Protein AF-A0A949NCW7-F1 (afdb_monomer_lite)

Radius of gyration: 15.25 Å; chains: 1; bounding box: 34×42×37 Å

Secondary structure (DSSP, 8-state):
-EEEEEE-TTSTT-BTTEEEEEE-TTT--EEE--STHHHHHHHGGGSS--TT--PPTTPPPPP-TT----------

pLDDT: mean 80.1, std 17.21, range [43.91, 96.94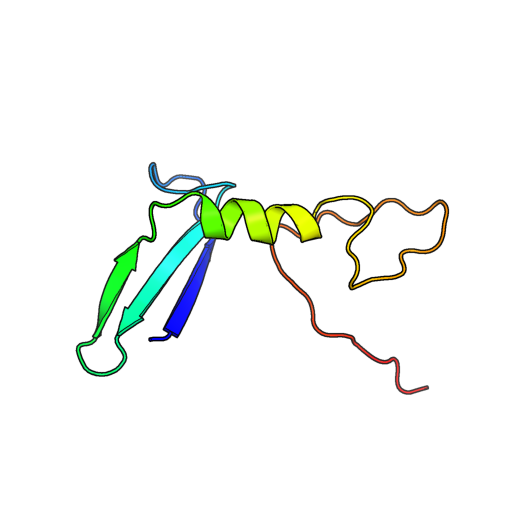]

Structure (mmCIF, N/CA/C/O backbone):
data_AF-A0A949NCW7-F1
#
_entry.id   AF-A0A949NCW7-F1
#
loop_
_atom_site.group_PDB
_atom_site.id
_atom_site.type_symbol
_atom_site.label_atom_id
_atom_site.label_alt_id
_atom_site.label_comp_id
_atom_site.label_asym_id
_atom_site.label_entity_id
_atom_site.label_seq_id
_atom_site.pdbx_PDB_ins_code
_atom_site.Cartn_x
_atom_site.Cartn_y
_atom_site.Cartn_z
_atom_site.occupancy
_atom_site.B_iso_or_equiv
_atom_site.auth_seq_id
_atom_site.auth_comp_id
_atom_site.auth_asym_id
_atom_site.auth_atom_id
_atom_site.pdbx_PDB_model_num
ATOM 1 N N . MET A 1 1 ? -4.266 -6.819 14.007 1.00 80.31 1 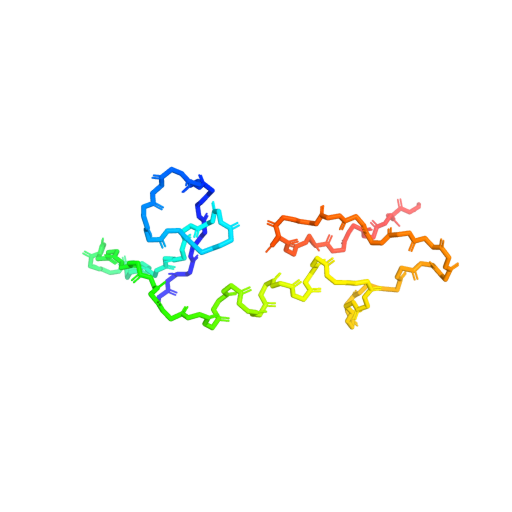MET A N 1
ATOM 2 C CA . MET A 1 1 ? -4.318 -5.800 12.944 1.00 80.31 1 MET A CA 1
ATOM 3 C C . MET A 1 1 ? -4.199 -6.526 11.620 1.00 80.31 1 MET A C 1
ATOM 5 O O . MET A 1 1 ? -3.369 -7.422 11.540 1.00 80.31 1 MET A O 1
ATOM 9 N N . ARG A 1 2 ? -5.049 -6.226 10.639 1.00 90.12 2 ARG A N 1
ATOM 10 C CA . ARG A 1 2 ? -4.907 -6.719 9.263 1.00 90.12 2 ARG A CA 1
ATOM 11 C C . ARG A 1 2 ? -4.452 -5.564 8.383 1.00 90.12 2 ARG A C 1
ATOM 13 O O . ARG A 1 2 ? -4.911 -4.446 8.597 1.00 90.12 2 ARG A O 1
ATOM 20 N N . LEU A 1 3 ? -3.561 -5.848 7.443 1.00 92.44 3 LEU A N 1
ATOM 21 C CA . LEU A 1 3 ? -3.154 -4.906 6.406 1.00 92.44 3 LEU A CA 1
ATOM 22 C C . LEU A 1 3 ? -3.968 -5.192 5.146 1.00 92.44 3 LEU A C 1
ATOM 24 O O . LEU A 1 3 ? -4.295 -6.350 4.877 1.00 92.44 3 LEU A O 1
ATOM 28 N N . GLY A 1 4 ? -4.313 -4.146 4.408 1.00 93.25 4 GLY A N 1
ATOM 29 C CA . GLY A 1 4 ? -5.052 -4.244 3.157 1.00 93.25 4 GLY A CA 1
ATOM 30 C C . GLY A 1 4 ? -4.591 -3.190 2.161 1.00 93.25 4 GLY A C 1
ATOM 31 O O . GLY A 1 4 ? -4.066 -2.148 2.546 1.00 93.25 4 GLY A O 1
ATOM 32 N N . MET A 1 5 ? -4.804 -3.482 0.883 1.00 94.94 5 MET A N 1
ATOM 33 C CA . MET A 1 5 ? -4.519 -2.582 -0.228 1.00 94.94 5 MET A CA 1
ATOM 34 C C . MET A 1 5 ? -5.685 -2.607 -1.213 1.00 94.94 5 MET A C 1
ATOM 36 O O . MET A 1 5 ? -6.208 -3.676 -1.531 1.00 94.94 5 MET A O 1
ATOM 40 N N . VAL A 1 6 ? -6.117 -1.429 -1.663 1.00 95.19 6 VAL A N 1
ATOM 41 C CA . VAL A 1 6 ? -7.230 -1.270 -2.612 1.00 95.19 6 VAL A CA 1
ATOM 42 C C . VAL A 1 6 ? -6.796 -0.342 -3.736 1.00 95.19 6 VAL A C 1
ATOM 44 O O . VAL A 1 6 ? -6.390 0.789 -3.478 1.00 95.19 6 VAL A O 1
ATOM 47 N N . LYS A 1 7 ? -6.905 -0.798 -4.986 1.00 96.06 7 LYS A N 1
ATOM 48 C CA . LYS A 1 7 ? -6.586 0.020 -6.158 1.00 96.06 7 LYS A CA 1
ATOM 49 C C . LYS A 1 7 ? -7.675 1.069 -6.361 1.00 96.06 7 LYS A C 1
ATOM 51 O O . LYS A 1 7 ? -8.832 0.713 -6.579 1.00 96.06 7 LYS A O 1
ATOM 56 N N . ASN A 1 8 ? -7.318 2.348 -6.264 1.00 96.19 8 ASN A N 1
ATOM 57 C CA . ASN A 1 8 ? -8.255 3.460 -6.415 1.00 96.19 8 ASN A CA 1
ATOM 58 C C . ASN A 1 8 ? -7.513 4.770 -6.727 1.00 96.19 8 ASN A C 1
ATOM 60 O O . ASN A 1 8 ? -7.351 5.626 -5.863 1.00 96.19 8 ASN A O 1
ATOM 64 N N . ALA A 1 9 ? -7.051 4.947 -7.963 1.00 95.31 9 ALA A N 1
ATOM 65 C CA . ALA A 1 9 ? -6.260 6.120 -8.346 1.00 95.31 9 ALA A CA 1
ATOM 66 C C . ALA A 1 9 ? -7.024 7.461 -8.285 1.00 95.31 9 ALA A C 1
ATOM 68 O O . ALA A 1 9 ? -6.396 8.514 -8.291 1.00 95.31 9 ALA A O 1
ATOM 69 N N . GLU A 1 10 ? -8.358 7.440 -8.223 1.00 96.94 10 GLU A N 1
ATOM 70 C CA . GLU A 1 10 ? -9.193 8.650 -8.186 1.00 96.94 10 GLU A CA 1
ATOM 71 C C . GLU A 1 10 ? -9.270 9.277 -6.790 1.00 96.94 10 GLU A C 1
ATOM 73 O O . GLU A 1 10 ? -9.683 10.429 -6.639 1.00 96.94 10 GLU A O 1
ATOM 78 N N . ARG A 1 11 ? -8.884 8.528 -5.753 1.00 94.94 11 ARG A N 1
ATOM 79 C CA . ARG A 1 11 ? -8.912 9.029 -4.385 1.00 94.94 11 ARG A CA 1
ATOM 80 C C . ARG A 1 11 ? -7.693 9.906 -4.064 1.00 94.94 11 ARG A C 1
ATOM 82 O O . ARG A 1 11 ? -6.572 9.498 -4.353 1.00 94.94 11 ARG A O 1
ATOM 89 N N . PRO A 1 12 ? -7.880 11.076 -3.415 1.00 93.69 12 PRO A N 1
ATOM 90 C CA . PRO A 1 12 ? -6.779 12.007 -3.132 1.00 93.69 12 PRO A CA 1
ATOM 91 C C . PRO A 1 12 ? -5.679 11.460 -2.217 1.00 93.69 12 PRO A C 1
ATOM 93 O O . PRO A 1 12 ? -4.556 11.947 -2.248 1.00 93.69 12 PRO A O 1
ATOM 96 N N . ASP A 1 13 ? -6.011 10.482 -1.380 1.00 93.62 13 ASP A N 1
ATOM 97 C CA . ASP A 1 13 ? -5.118 9.832 -0.419 1.00 93.62 13 ASP A CA 1
ATOM 98 C C . ASP A 1 13 ? -4.491 8.538 -0.954 1.00 93.62 13 ASP A C 1
ATOM 100 O O . ASP A 1 13 ? -3.831 7.806 -0.216 1.00 93.62 13 ASP A O 1
ATOM 104 N N . SER A 1 14 ? -4.665 8.258 -2.245 1.00 95.25 14 SER A N 1
ATOM 105 C CA . SER A 1 14 ? -3.983 7.150 -2.897 1.00 95.25 14 SER A CA 1
ATOM 106 C C . SER A 1 14 ? -2.517 7.472 -3.151 1.00 95.25 14 SER A C 1
ATOM 108 O O . SER A 1 14 ? -2.166 8.503 -3.721 1.00 95.25 14 SER A O 1
ATOM 110 N N . GLN A 1 15 ? -1.651 6.529 -2.797 1.00 93.69 15 GLN A N 1
ATOM 111 C CA . GLN A 1 15 ? -0.213 6.597 -3.029 1.00 93.69 15 GLN A CA 1
ATOM 112 C C . GLN A 1 15 ? 0.163 5.521 -4.048 1.00 93.69 15 GLN A C 1
ATOM 114 O O . GLN A 1 15 ? -0.094 4.338 -3.828 1.00 93.69 15 GLN A O 1
ATOM 119 N N . GLY A 1 16 ? 0.716 5.926 -5.195 1.00 91.12 16 GLY A N 1
ATOM 120 C CA . GLY A 1 16 ? 0.994 4.999 -6.302 1.00 91.12 16 GLY A CA 1
ATOM 121 C C . GLY A 1 16 ? -0.266 4.404 -6.949 1.00 91.12 16 GLY A C 1
ATOM 122 O O . GLY A 1 16 ? -0.193 3.353 -7.568 1.00 91.12 16 GLY A O 1
ATOM 123 N N . GLY A 1 17 ? -1.434 5.042 -6.787 1.00 94.62 17 GLY A N 1
ATOM 124 C CA . GLY A 1 17 ? -2.722 4.522 -7.274 1.00 94.62 17 GLY A CA 1
ATOM 125 C C . GLY A 1 17 ? -3.421 3.537 -6.325 1.00 94.62 17 GLY A C 1
ATOM 126 O O . GLY A 1 17 ? -4.495 3.026 -6.660 1.00 94.62 17 GLY A O 1
ATOM 127 N N . TRP A 1 18 ? -2.854 3.310 -5.136 1.00 96.50 18 TRP A N 1
ATOM 128 C CA . TRP A 1 18 ? -3.364 2.391 -4.119 1.00 96.50 18 TRP A CA 1
ATOM 129 C C . TRP A 1 18 ? -3.668 3.106 -2.799 1.00 96.50 18 TRP A C 1
ATOM 131 O O . TRP A 1 18 ? -2.926 3.987 -2.365 1.00 96.50 18 TRP A O 1
ATOM 141 N N . LEU A 1 19 ? -4.745 2.684 -2.136 1.00 96.19 19 LEU A N 1
ATOM 142 C CA . LEU A 1 19 ? -5.008 2.984 -0.731 1.00 96.19 19 LEU A CA 1
ATOM 143 C C . LEU A 1 19 ? -4.361 1.912 0.135 1.00 96.19 19 LEU A C 1
ATOM 145 O O . LEU A 1 19 ? -4.575 0.718 -0.092 1.00 96.19 19 LEU A O 1
ATOM 149 N N . TRP A 1 20 ? -3.649 2.345 1.166 1.00 95.50 20 TRP A N 1
ATOM 150 C CA . TRP A 1 20 ? -2.994 1.482 2.141 1.00 95.50 20 TRP A CA 1
ATOM 151 C C . TRP A 1 20 ? -3.810 1.509 3.426 1.00 95.50 20 TRP A C 1
ATOM 153 O O . TRP A 1 20 ? -4.137 2.580 3.926 1.00 95.50 20 TRP A O 1
ATOM 163 N N . LEU A 1 21 ? -4.216 0.348 3.936 1.00 94.81 21 LEU A N 1
ATOM 164 C CA . LEU A 1 21 ? -5.228 0.255 4.987 1.00 94.81 21 LEU A CA 1
ATOM 165 C C . LEU A 1 21 ? -4.757 -0.614 6.146 1.00 94.81 21 LEU A C 1
ATOM 167 O O . LEU A 1 21 ? -4.127 -1.659 5.963 1.00 94.81 21 LEU A O 1
ATOM 171 N N . THR A 1 22 ? -5.174 -0.231 7.347 1.00 93.38 22 THR A N 1
ATOM 172 C CA . THR A 1 22 ? -5.157 -1.101 8.522 1.00 93.38 22 THR A CA 1
ATOM 173 C C . THR A 1 22 ? -6.585 -1.328 9.000 1.00 93.38 22 THR A C 1
ATOM 175 O O . THR A 1 22 ? -7.383 -0.394 9.051 1.00 93.38 22 THR A O 1
ATOM 178 N N . ARG A 1 23 ? -6.920 -2.571 9.352 1.00 93.25 23 ARG A N 1
ATOM 179 C CA . ARG A 1 23 ? -8.208 -2.934 9.955 1.00 93.25 23 ARG A CA 1
ATOM 180 C C . ARG A 1 23 ? -7.994 -3.623 11.288 1.00 93.25 23 ARG A C 1
ATOM 182 O O . ARG A 1 23 ? -7.267 -4.623 11.384 1.00 93.25 23 ARG A O 1
ATOM 189 N N . ASN A 1 24 ? -8.666 -3.134 12.321 1.00 95.00 24 ASN A N 1
ATOM 190 C CA . ASN A 1 24 ? -8.745 -3.818 13.599 1.00 95.00 24 ASN A CA 1
ATOM 191 C C . ASN A 1 24 ? -9.887 -4.849 13.558 1.00 95.00 24 ASN A C 1
ATOM 193 O O . ASN A 1 24 ? -11.052 -4.470 13.601 1.00 95.00 24 ASN A O 1
ATOM 197 N N . PRO A 1 25 ? -9.600 -6.164 13.535 1.00 92.81 25 PRO A N 1
ATOM 198 C CA . PRO A 1 25 ? -10.645 -7.178 13.393 1.00 92.81 25 PRO A CA 1
ATOM 199 C C . PRO A 1 25 ? -11.542 -7.323 14.632 1.00 92.81 25 PRO A C 1
ATOM 201 O O . PRO A 1 25 ? -12.522 -8.055 14.573 1.00 92.81 25 PRO A O 1
ATOM 204 N N . ARG A 1 26 ? -11.194 -6.697 15.767 1.00 95.94 26 ARG A N 1
ATOM 205 C CA . ARG A 1 26 ? -12.008 -6.741 16.993 1.00 95.94 26 ARG A CA 1
ATOM 206 C C . ARG A 1 26 ? -13.032 -5.613 17.058 1.00 95.94 26 ARG A C 1
ATOM 208 O O . ARG A 1 26 ? -14.092 -5.811 17.634 1.00 95.94 26 ARG A O 1
ATOM 215 N N . THR A 1 27 ? -12.691 -4.442 16.525 1.00 96.3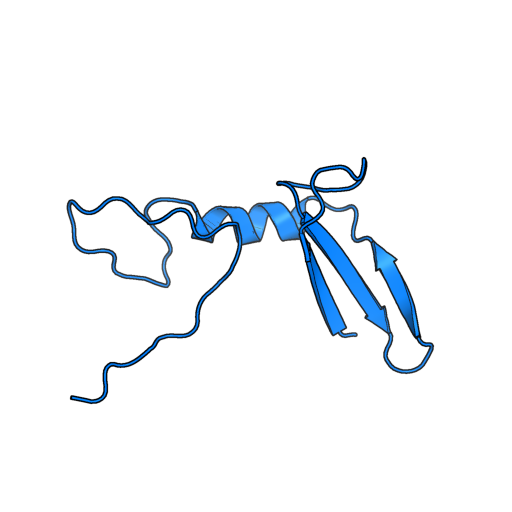1 27 THR A N 1
ATOM 216 C CA . THR A 1 27 ? -13.527 -3.230 16.593 1.00 96.31 27 THR A CA 1
ATOM 217 C C . THR A 1 27 ? -14.127 -2.842 15.249 1.00 96.31 27 THR A C 1
ATOM 219 O O . THR A 1 27 ? -14.955 -1.944 15.199 1.00 96.31 27 THR A O 1
ATOM 222 N N . ASP A 1 28 ? -13.685 -3.491 14.174 1.00 92.94 28 ASP A N 1
ATOM 223 C CA . ASP A 1 28 ? -13.985 -3.148 12.784 1.00 92.94 28 ASP A CA 1
ATOM 224 C C . ASP A 1 28 ? -13.534 -1.751 12.342 1.00 92.94 28 ASP A C 1
ATOM 226 O O . ASP A 1 28 ? -13.896 -1.268 11.276 1.00 92.94 28 ASP A O 1
ATOM 230 N N . GLU A 1 29 ? -12.690 -1.111 13.149 1.00 96.44 29 GLU A N 1
ATOM 231 C CA . GLU A 1 29 ? -12.093 0.176 12.824 1.00 96.44 29 GLU A CA 1
ATOM 232 C C . GLU A 1 29 ? -11.119 0.017 11.650 1.00 96.44 29 GLU A C 1
ATOM 234 O O . GLU A 1 29 ? -10.164 -0.768 11.722 1.00 96.44 29 GLU A O 1
ATOM 239 N N . GLU A 1 30 ? -11.356 0.787 10.590 1.00 94.69 30 GLU A N 1
ATOM 240 C CA . GLU A 1 30 ? -10.485 0.902 9.425 1.00 94.69 30 GLU A CA 1
ATOM 241 C C . GLU A 1 30 ? -9.795 2.265 9.419 1.00 94.69 30 GLU A C 1
ATOM 243 O O . GLU A 1 30 ? -10.400 3.297 9.716 1.00 94.69 30 GLU A O 1
ATOM 248 N N . LYS A 1 31 ? -8.508 2.265 9.078 1.00 94.75 31 LYS A N 1
ATOM 249 C CA . LYS A 1 31 ? -7.705 3.478 8.922 1.00 94.75 31 LYS A CA 1
ATOM 250 C C . LYS A 1 31 ? -6.913 3.418 7.639 1.00 94.75 31 LYS A C 1
ATOM 252 O O . LYS A 1 31 ? -6.283 2.399 7.353 1.00 94.75 31 LYS A O 1
ATOM 257 N N . ILE A 1 32 ? -6.910 4.537 6.927 1.00 94.44 32 ILE A N 1
ATOM 258 C CA . ILE A 1 32 ? -5.999 4.776 5.815 1.00 94.44 32 ILE A CA 1
ATOM 259 C C . ILE A 1 32 ? -4.638 5.108 6.411 1.00 94.44 32 ILE A C 1
ATOM 261 O O . ILE A 1 32 ? -4.523 5.926 7.322 1.00 94.44 32 ILE A O 1
ATOM 265 N N . PHE A 1 33 ? -3.635 4.381 5.952 1.00 90.12 33 PHE A N 1
ATOM 266 C CA . PHE A 1 33 ? -2.252 4.557 6.325 1.00 90.12 33 PHE A CA 1
ATOM 267 C C . PHE A 1 33 ? -1.666 5.627 5.405 1.00 90.12 33 PHE A C 1
ATOM 269 O O . PHE A 1 33 ? -1.514 5.406 4.208 1.00 90.12 33 PHE A O 1
ATOM 276 N N . ASP A 1 34 ? -1.413 6.804 5.963 1.00 86.06 34 ASP A N 1
ATOM 277 C CA . ASP A 1 34 ? -1.001 8.014 5.245 1.00 86.06 34 ASP A CA 1
ATOM 278 C C . ASP A 1 34 ? 0.525 8.172 5.145 1.00 86.06 34 ASP A C 1
ATOM 280 O O . ASP A 1 34 ? 1.026 9.029 4.418 1.00 86.06 34 ASP A O 1
ATOM 284 N N . SER A 1 35 ? 1.285 7.317 5.830 1.00 90.31 35 SER A N 1
ATOM 285 C CA . SER A 1 35 ? 2.739 7.264 5.708 1.00 90.31 35 SER A CA 1
ATOM 286 C C . SER A 1 35 ? 3.172 6.640 4.381 1.00 90.31 35 SER A C 1
ATOM 288 O O . SER A 1 35 ? 2.671 5.595 3.974 1.00 90.31 35 SER A O 1
ATOM 290 N N . GLU A 1 36 ? 4.212 7.215 3.775 1.00 90.88 36 GLU A N 1
ATOM 291 C CA . GLU A 1 36 ? 4.843 6.713 2.547 1.00 90.88 36 GLU A CA 1
ATOM 292 C C . GLU A 1 36 ? 5.538 5.344 2.708 1.00 90.88 36 GLU A C 1
ATOM 294 O O . GLU A 1 36 ? 6.035 4.778 1.733 1.00 90.88 36 GLU A O 1
ATOM 299 N N . TYR A 1 37 ? 5.593 4.784 3.921 1.00 90.12 37 TYR A 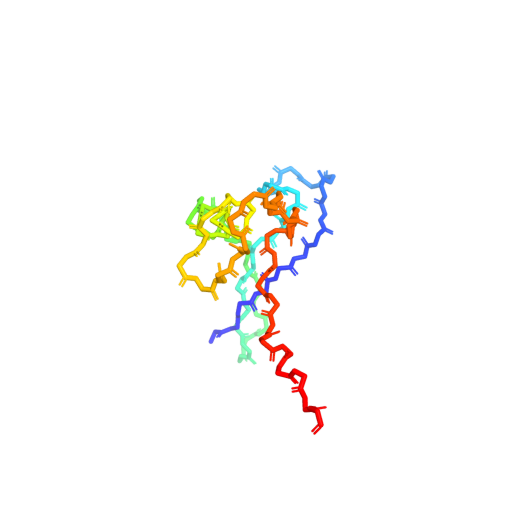N 1
ATOM 300 C CA . TYR A 1 37 ? 6.289 3.525 4.200 1.00 90.12 37 TYR A CA 1
ATOM 301 C C . TYR A 1 37 ? 5.784 2.358 3.337 1.00 90.12 37 TYR A C 1
ATOM 303 O O . TYR A 1 37 ? 6.590 1.622 2.767 1.00 90.12 37 TYR A O 1
ATOM 311 N N . CYS A 1 38 ? 4.462 2.193 3.208 1.00 91.06 38 CYS A N 1
ATOM 312 C CA . CYS A 1 38 ? 3.892 1.071 2.463 1.00 91.06 38 CYS A CA 1
ATOM 313 C C . CYS A 1 38 ? 4.155 1.189 0.958 1.00 91.06 38 CYS A C 1
ATOM 315 O O . CYS A 1 38 ? 4.655 0.241 0.357 1.00 91.06 38 CYS A O 1
ATOM 317 N N . VAL A 1 39 ? 3.891 2.360 0.367 1.00 91.62 39 VAL A N 1
ATOM 318 C CA . VAL A 1 39 ? 4.145 2.591 -1.064 1.00 91.62 39 VAL A CA 1
ATOM 319 C C . VAL A 1 39 ? 5.631 2.479 -1.399 1.00 91.62 39 VAL A C 1
ATOM 321 O O . VAL A 1 39 ? 5.972 1.892 -2.419 1.00 91.62 39 VAL A O 1
ATOM 324 N N . THR A 1 40 ? 6.517 2.959 -0.522 1.00 90.31 40 THR A N 1
ATOM 325 C CA . THR A 1 40 ? 7.967 2.882 -0.742 1.00 90.31 40 THR A CA 1
ATOM 326 C C . THR A 1 40 ? 8.444 1.438 -0.702 1.00 90.31 40 THR A C 1
ATOM 328 O O . THR A 1 40 ? 9.136 1.008 -1.607 1.00 90.31 40 THR A O 1
ATOM 331 N N . CYS A 1 41 ? 8.034 0.640 0.287 1.00 88.44 41 CYS A N 1
ATOM 332 C CA . CYS A 1 41 ? 8.445 -0.767 0.338 1.00 88.44 41 CYS A CA 1
ATOM 333 C C . CYS A 1 41 ? 7.889 -1.587 -0.837 1.00 88.44 41 CYS A C 1
ATOM 335 O O . CYS A 1 41 ? 8.535 -2.516 -1.315 1.00 88.44 41 CYS A O 1
ATOM 337 N N . HIS A 1 42 ? 6.688 -1.260 -1.312 1.00 89.56 42 HIS A N 1
ATOM 338 C CA . HIS A 1 42 ? 6.091 -1.954 -2.444 1.00 89.56 42 HIS A CA 1
ATOM 339 C C . HIS A 1 42 ? 6.571 -1.425 -3.806 1.00 89.56 42 HIS A C 1
ATOM 341 O O . HIS A 1 42 ? 6.356 -2.102 -4.807 1.00 89.56 42 HIS A O 1
ATOM 347 N N . VAL A 1 43 ? 7.232 -0.262 -3.889 1.00 87.50 43 VAL A N 1
ATOM 348 C CA . VAL A 1 43 ? 7.834 0.194 -5.156 1.00 87.50 43 VAL A CA 1
ATOM 349 C C . VAL A 1 43 ? 8.939 -0.755 -5.601 1.00 87.50 43 VAL A C 1
ATOM 351 O O . VAL A 1 43 ? 9.096 -0.984 -6.799 1.00 87.50 43 VAL A O 1
ATOM 354 N N . ASP A 1 44 ? 9.622 -1.385 -4.640 1.00 79.69 44 ASP A N 1
ATOM 355 C CA . ASP A 1 44 ? 10.708 -2.325 -4.891 1.00 79.69 44 ASP A CA 1
ATOM 356 C C . ASP A 1 44 ? 10.269 -3.446 -5.838 1.00 79.69 44 ASP A C 1
ATOM 358 O O . ASP A 1 44 ? 11.049 -3.839 -6.702 1.00 79.69 44 ASP A O 1
ATOM 362 N N . VAL A 1 45 ? 9.013 -3.924 -5.763 1.00 77.00 45 VAL A N 1
ATOM 363 C CA . VAL A 1 45 ? 8.530 -4.984 -6.673 1.00 77.00 45 VAL A CA 1
ATOM 364 C C . VAL A 1 45 ? 8.430 -4.569 -8.129 1.00 77.00 45 VAL A C 1
ATOM 366 O O . VAL A 1 45 ? 8.487 -5.428 -9.012 1.00 77.00 45 VAL A O 1
ATOM 369 N N . ASN A 1 46 ? 8.317 -3.269 -8.376 1.00 74.56 46 ASN A N 1
ATOM 370 C CA . ASN A 1 46 ? 8.290 -2.696 -9.711 1.00 74.56 46 ASN A CA 1
ATOM 371 C C . ASN A 1 46 ? 9.718 -2.421 -10.223 1.00 74.56 46 ASN A C 1
ATOM 373 O O . ASN A 1 46 ? 9.929 -2.263 -11.427 1.00 74.56 46 ASN A O 1
ATOM 377 N N . GLU A 1 47 ? 10.726 -2.389 -9.344 1.00 68.00 47 GLU A N 1
ATOM 378 C CA . GLU A 1 47 ? 12.111 -2.120 -9.726 1.00 68.00 47 GLU A CA 1
ATOM 379 C C . GLU A 1 47 ? 12.831 -3.368 -10.254 1.00 68.00 47 GLU A C 1
ATOM 381 O O . GLU A 1 47 ? 12.593 -4.496 -9.835 1.00 68.00 47 GLU A O 1
ATOM 386 N N . ARG A 1 48 ? 13.748 -3.180 -11.214 1.00 56.44 48 ARG A N 1
ATOM 387 C CA . ARG A 1 48 ? 14.370 -4.247 -12.034 1.00 56.44 48 ARG A CA 1
ATOM 388 C C . ARG A 1 48 ? 15.185 -5.308 -11.273 1.00 56.44 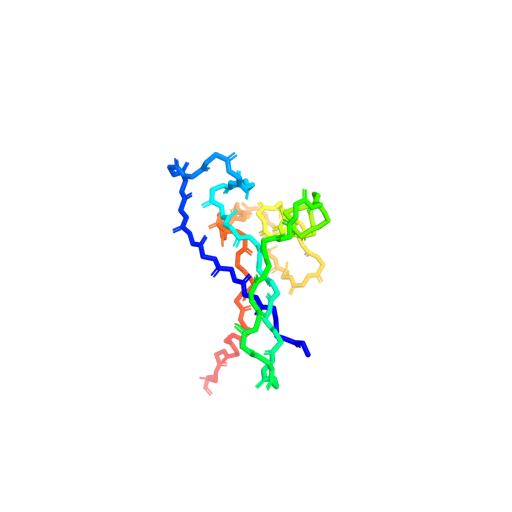48 ARG A C 1
ATOM 390 O O . ARG A 1 48 ? 15.765 -6.184 -11.910 1.00 56.44 48 ARG A O 1
ATOM 397 N N . ARG A 1 49 ? 15.312 -5.197 -9.951 1.00 52.91 49 ARG A N 1
ATOM 398 C CA . ARG A 1 49 ? 16.207 -6.008 -9.116 1.00 52.91 49 ARG A CA 1
ATOM 399 C C . ARG A 1 49 ? 15.626 -6.199 -7.715 1.00 52.91 49 ARG A C 1
ATOM 401 O O . ARG A 1 49 ? 16.224 -5.760 -6.737 1.00 52.91 49 ARG A O 1
ATOM 408 N N . THR A 1 50 ? 14.475 -6.848 -7.594 1.00 49.69 50 THR A N 1
ATOM 409 C CA . THR A 1 50 ? 14.053 -7.329 -6.274 1.00 49.69 50 THR A CA 1
ATOM 410 C C . THR A 1 50 ? 14.975 -8.454 -5.814 1.00 49.69 50 THR A C 1
ATOM 412 O O . THR A 1 50 ? 15.369 -9.318 -6.595 1.00 49.69 50 THR A O 1
ATOM 415 N N . ALA A 1 51 ? 15.301 -8.488 -4.521 1.00 50.34 51 ALA A N 1
ATOM 416 C CA . ALA A 1 51 ? 16.051 -9.595 -3.920 1.00 50.34 51 ALA A CA 1
ATOM 417 C C . ALA A 1 51 ? 15.272 -10.930 -3.916 1.00 50.34 51 ALA A C 1
ATOM 419 O O . ALA A 1 51 ? 15.832 -11.968 -3.571 1.00 50.34 51 ALA A O 1
ATOM 420 N N . THR A 1 52 ? 13.983 -10.903 -4.264 1.00 51.81 52 THR A N 1
ATOM 421 C CA . THR A 1 52 ? 13.066 -12.042 -4.173 1.00 51.81 52 THR A CA 1
ATOM 422 C C . THR A 1 52 ? 12.789 -12.727 -5.508 1.00 51.81 52 THR A C 1
ATOM 424 O O . THR A 1 52 ? 12.270 -13.831 -5.487 1.00 51.81 52 THR A O 1
ATOM 427 N N . ASP A 1 53 ? 13.150 -12.139 -6.653 1.00 55.91 53 ASP A N 1
ATOM 428 C CA . ASP A 1 53 ? 13.017 -12.795 -7.958 1.00 55.91 53 ASP A CA 1
ATOM 429 C C . ASP A 1 53 ? 14.300 -12.660 -8.775 1.00 55.91 53 ASP A C 1
ATOM 431 O O . ASP A 1 53 ? 14.698 -11.568 -9.182 1.00 55.91 53 ASP A O 1
ATOM 435 N N . LEU A 1 54 ? 14.936 -13.797 -9.064 1.00 55.25 54 LEU A N 1
ATOM 436 C CA . LEU A 1 54 ? 15.982 -13.868 -10.080 1.00 55.25 54 LEU A CA 1
ATOM 437 C C . LEU A 1 54 ? 15.324 -13.712 -11.453 1.00 55.25 54 LEU A C 1
ATOM 439 O O . LEU A 1 54 ? 15.043 -14.690 -12.139 1.00 55.25 54 LEU A O 1
ATOM 443 N N . ILE A 1 55 ? 15.063 -12.471 -11.849 1.00 57.56 55 ILE A N 1
ATOM 444 C CA . ILE A 1 55 ? 14.704 -12.153 -13.228 1.00 57.56 55 ILE A CA 1
ATOM 445 C C . ILE A 1 55 ? 15.935 -12.495 -14.079 1.00 57.56 55 ILE A C 1
ATOM 447 O O . ILE A 1 55 ? 17.026 -11.987 -13.777 1.00 57.56 55 ILE A O 1
ATOM 451 N N . PRO A 1 56 ? 15.813 -13.369 -15.097 1.00 57.69 56 PRO A N 1
ATOM 452 C CA . PRO A 1 56 ? 16.929 -13.705 -15.967 1.00 57.69 56 PRO A CA 1
ATOM 453 C C . PRO A 1 56 ? 17.608 -12.441 -16.493 1.00 57.69 56 PRO A C 1
ATOM 455 O O . PRO A 1 56 ? 16.957 -11.468 -16.880 1.00 57.69 56 PRO A O 1
ATOM 458 N N . SER A 1 57 ? 18.942 -12.439 -16.485 1.00 55.81 57 SER A N 1
ATOM 459 C CA . SER A 1 57 ? 19.710 -11.298 -16.979 1.00 55.81 57 SER A CA 1
ATOM 460 C C . SER A 1 57 ? 19.296 -10.975 -18.418 1.00 55.81 57 SER A C 1
ATOM 462 O O . SER A 1 57 ? 19.366 -11.839 -19.287 1.00 55.81 57 SER A O 1
ATOM 464 N N . GLY A 1 58 ? 18.865 -9.734 -18.658 1.00 57.34 58 GLY A N 1
ATOM 465 C CA . GLY A 1 58 ? 18.417 -9.271 -19.975 1.00 57.34 58 GLY A CA 1
ATOM 466 C C . GLY A 1 58 ? 16.900 -9.168 -20.144 1.00 57.34 58 GLY A C 1
ATOM 467 O O . GLY A 1 58 ? 16.465 -8.555 -21.118 1.00 57.34 58 GLY A O 1
ATOM 468 N N . GLU A 1 59 ? 16.098 -9.673 -19.202 1.00 59.50 59 GLU A N 1
ATOM 469 C CA . GLU A 1 59 ? 14.642 -9.498 -19.229 1.00 59.50 59 GLU A CA 1
ATOM 470 C C . GLU A 1 59 ? 14.193 -8.244 -18.450 1.00 59.50 59 GLU A C 1
ATOM 472 O O . GLU A 1 59 ? 14.739 -7.933 -17.385 1.00 59.50 59 GLU A O 1
ATOM 477 N N . PRO A 1 60 ? 13.217 -7.472 -18.968 1.00 57.44 60 PRO A N 1
ATOM 478 C CA . PRO A 1 60 ? 12.610 -6.384 -18.214 1.00 57.44 60 PRO A CA 1
ATOM 479 C C . PRO A 1 60 ? 11.783 -6.958 -17.057 1.00 57.44 60 PRO A C 1
ATOM 481 O O . PRO A 1 60 ? 11.031 -7.910 -17.250 1.00 57.44 60 PRO A O 1
ATOM 484 N N . ASN A 1 61 ? 11.876 -6.358 -15.865 1.00 64.56 61 ASN A N 1
ATOM 485 C CA . ASN A 1 61 ? 10.942 -6.702 -14.794 1.00 64.56 61 ASN A CA 1
ATOM 486 C C . ASN A 1 61 ? 9.522 -6.341 -15.252 1.00 64.56 61 ASN A C 1
ATOM 488 O O . ASN A 1 61 ? 9.324 -5.196 -15.678 1.00 64.56 61 ASN A O 1
ATOM 492 N N . PRO A 1 62 ? 8.555 -7.276 -15.221 1.00 68.25 62 PRO A N 1
ATOM 493 C CA . PRO A 1 62 ? 7.161 -6.903 -15.390 1.00 68.25 62 PRO A CA 1
ATOM 494 C C . PRO A 1 62 ? 6.798 -5.873 -14.319 1.00 68.25 62 PRO A C 1
ATOM 496 O O . PRO A 1 62 ? 7.122 -6.063 -13.151 1.00 68.25 62 PRO A O 1
ATOM 499 N N . ASP A 1 63 ? 6.137 -4.785 -14.712 1.00 76.19 63 ASP A N 1
ATOM 500 C CA . ASP A 1 63 ? 5.473 -3.913 -13.745 1.00 76.19 63 ASP A CA 1
ATOM 501 C C . ASP A 1 63 ? 4.471 -4.767 -12.960 1.00 76.19 63 ASP A C 1
ATOM 503 O O . ASP A 1 63 ? 3.580 -5.391 -13.547 1.00 76.19 63 ASP A O 1
ATOM 507 N N . ARG A 1 64 ? 4.677 -4.868 -11.646 1.00 79.25 64 ARG A N 1
ATOM 508 C CA . ARG A 1 64 ? 3.872 -5.720 -10.766 1.00 79.25 64 ARG A CA 1
ATOM 509 C C . ARG A 1 64 ? 2.798 -4.939 -10.036 1.00 79.25 64 ARG A C 1
ATOM 511 O O . ARG A 1 64 ? 2.123 -5.519 -9.188 1.00 79.25 64 ARG A O 1
ATOM 518 N N . ASP A 1 65 ? 2.647 -3.652 -10.354 1.00 89.38 65 ASP A N 1
ATOM 519 C CA . ASP A 1 65 ? 1.637 -2.772 -9.780 1.00 89.38 65 ASP A CA 1
ATOM 520 C C . ASP A 1 65 ? 1.600 -2.886 -8.248 1.00 89.38 65 ASP A C 1
ATOM 522 O O . ASP A 1 65 ? 0.543 -3.047 -7.643 1.00 89.38 65 ASP A O 1
ATOM 526 N N . PHE A 1 66 ? 2.786 -2.858 -7.624 1.00 88.94 66 PHE A N 1
ATOM 527 C CA . PHE A 1 66 ? 2.971 -2.929 -6.170 1.00 88.94 66 PHE A CA 1
ATOM 528 C C . PHE A 1 66 ? 2.582 -4.276 -5.516 1.00 88.94 66 PHE A C 1
ATOM 530 O O . PHE A 1 66 ? 2.592 -4.376 -4.289 1.00 88.94 66 PHE A O 1
ATOM 537 N N . VAL A 1 67 ? 2.271 -5.340 -6.267 1.00 88.00 67 VAL A N 1
ATOM 538 C CA . VAL A 1 67 ? 1.852 -6.641 -5.709 1.00 88.00 67 VAL A CA 1
ATOM 539 C C . VAL A 1 67 ? 2.991 -7.669 -5.711 1.00 88.00 67 VAL A C 1
ATOM 541 O O . VAL A 1 67 ? 3.584 -7.992 -6.741 1.00 88.00 67 VAL A O 1
ATOM 544 N N . PHE A 1 68 ? 3.255 -8.263 -4.544 1.00 82.06 68 PHE A N 1
ATOM 545 C CA . PHE A 1 68 ? 4.107 -9.448 -4.425 1.00 82.06 68 PHE A CA 1
ATOM 546 C C . PHE A 1 68 ? 3.307 -10.701 -4.803 1.00 82.06 68 PHE A C 1
ATOM 548 O O . PHE A 1 68 ? 2.368 -11.080 -4.101 1.00 82.06 68 PHE A O 1
ATOM 555 N N . TYR A 1 69 ? 3.691 -11.372 -5.887 1.00 74.56 69 TYR A N 1
ATOM 556 C CA . TYR A 1 69 ? 3.112 -12.662 -6.258 1.00 74.56 69 TYR A CA 1
ATOM 557 C C . TYR A 1 69 ? 3.846 -13.807 -5.544 1.00 74.56 69 TYR A C 1
ATOM 559 O O . TYR A 1 69 ? 5.075 -13.775 -5.456 1.00 74.56 69 TYR A O 1
ATOM 567 N N . PRO A 1 70 ? 3.132 -14.823 -5.026 1.00 65.38 70 PRO A N 1
ATOM 568 C CA . PRO A 1 70 ? 3.774 -16.013 -4.485 1.00 65.38 70 PRO A CA 1
ATOM 569 C C . PRO A 1 70 ? 4.537 -16.758 -5.584 1.00 65.38 70 PRO A C 1
ATOM 571 O O . PRO A 1 70 ? 4.117 -16.771 -6.743 1.00 65.38 70 PRO A O 1
ATOM 574 N N . TYR A 1 71 ? 5.630 -17.426 -5.204 1.00 58.53 71 TYR A N 1
ATOM 575 C CA . TYR A 1 71 ? 6.346 -18.338 -6.091 1.00 58.53 71 TYR A CA 1
ATOM 576 C C . TYR A 1 71 ? 5.382 -19.423 -6.578 1.00 58.53 71 TYR A C 1
ATOM 578 O O . TYR A 1 71 ? 5.018 -20.327 -5.825 1.00 58.53 71 TYR A O 1
ATOM 586 N N . TYR A 1 72 ? 4.985 -19.372 -7.846 1.00 50.88 72 TYR A N 1
ATOM 587 C CA . TYR A 1 72 ? 4.515 -20.577 -8.510 1.00 50.88 72 TYR A CA 1
ATOM 588 C C . TYR A 1 72 ? 5.760 -21.410 -8.798 1.00 50.88 72 TYR A C 1
ATOM 590 O O . TYR A 1 72 ? 6.409 -21.223 -9.826 1.00 50.88 72 TYR A O 1
ATOM 598 N N . SER A 1 73 ? 6.128 -22.324 -7.892 1.00 46.22 73 SER A N 1
ATOM 599 C CA . SER A 1 73 ? 6.947 -23.445 -8.336 1.00 46.22 73 SER A CA 1
ATOM 600 C C . SER A 1 73 ? 6.127 -24.143 -9.416 1.00 46.22 73 SER A C 1
ATOM 602 O O . SER A 1 73 ? 5.027 -24.643 -9.168 1.00 46.22 73 SER A O 1
ATOM 604 N N . ARG A 1 74 ? 6.616 -24.119 -10.657 1.00 47.25 74 ARG A N 1
ATOM 605 C CA . ARG A 1 74 ? 6.160 -25.097 -11.638 1.00 47.25 74 ARG A CA 1
ATOM 606 C C . ARG A 1 74 ? 6.497 -26.450 -11.021 1.00 47.25 74 ARG A C 1
ATOM 608 O O . ARG A 1 74 ? 7.667 -26.793 -10.898 1.00 47.25 74 ARG A O 1
ATOM 615 N N . SER A 1 75 ? 5.482 -27.153 -10.531 1.00 50.56 75 SER A N 1
ATOM 616 C CA . SER A 1 75 ? 5.586 -28.598 -10.406 1.00 50.56 75 SER A CA 1
ATOM 617 C C . SER A 1 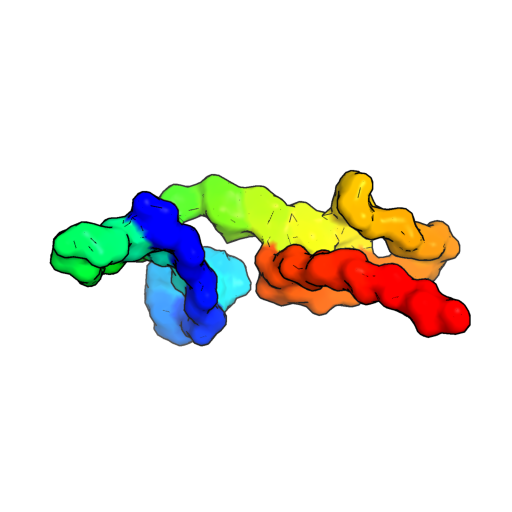75 ? 5.620 -29.098 -11.843 1.00 50.56 75 SER A C 1
ATOM 619 O O . SER A 1 75 ? 4.621 -29.005 -12.555 1.00 50.56 75 SER A O 1
ATOM 621 N N . GLU A 1 76 ? 6.820 -29.450 -12.295 1.00 43.91 76 GLU A N 1
ATOM 622 C CA . GLU A 1 76 ? 7.006 -30.290 -13.477 1.00 43.91 76 GLU A CA 1
ATOM 623 C C . GLU A 1 76 ? 6.488 -31.705 -13.200 1.00 43.91 76 GLU A C 1
ATOM 625 O O . GLU A 1 76 ? 6.627 -32.172 -12.043 1.00 43.91 76 GLU A O 1
#

Foldseek 3Di:
DDWDKDQAQPDPQDDLRIFIWDADPVPRDIDTDSDCVLVVVLVLLQDQDDPPDPDDPPDRRPRPSSDDDDDPPPPD

Sequence (76 aa):
MRLGMVKNAERPDSQGGWLWLTRNPRTDEEKIFDSEYCVTCHVDVNERRTATDLIPSGEPNPDRDFVFYPYYSRSE